Protein AF-A0AA39EUJ5-F1 (afdb_monomer_lite)

Radius of gyration: 38.75 Å; chains: 1; bounding box: 77×26×126 Å

pLDDT: mean 74.63, std 19.49, range [39.69, 97.56]

Secondary structure (DSSP, 8-state):
--B-TTS-B------S-------PPSPPTT-EE-TTSPEE-TTPPP-SPPPP-STTSPPPHHHHHHHHHHHHHHHHHHHHHHHHHHHHHHHHHHHHHHH---S----------

Organism: Microctonus hyperodae (NCBI:txid165561)

Structure (mmCIF, N/CA/C/O backbone):
data_AF-A0AA39EUJ5-F1
#
_entry.id   AF-A0AA39EUJ5-F1
#
loop_
_atom_site.group_PDB
_atom_site.id
_atom_site.type_symbol
_atom_site.label_atom_id
_atom_site.label_alt_id
_atom_site.label_comp_id
_atom_site.label_asym_id
_atom_site.label_entity_id
_atom_site.label_seq_id
_atom_site.pdbx_PDB_ins_code
_atom_site.Cartn_x
_atom_site.Cartn_y
_atom_site.Cartn_z
_atom_site.occupancy
_atom_site.B_iso_or_equiv
_atom_site.auth_seq_id
_atom_site.auth_comp_id
_atom_site.auth_asym_id
_atom_site.auth_atom_id
_atom_site.pdbx_PDB_model_num
ATOM 1 N N . MET A 1 1 ? 28.859 0.732 -40.570 1.00 56.72 1 MET A N 1
ATOM 2 C CA . MET A 1 1 ? 27.463 0.397 -40.221 1.00 56.72 1 MET A CA 1
ATOM 3 C C . MET A 1 1 ? 27.068 1.283 -39.051 1.00 56.72 1 MET A C 1
ATOM 5 O O . MET A 1 1 ? 27.829 1.328 -38.094 1.00 56.72 1 MET A O 1
ATOM 9 N N . SER A 1 2 ? 25.982 2.053 -39.143 1.00 64.56 2 SER A N 1
ATOM 10 C CA . SER A 1 2 ? 25.476 2.840 -38.008 1.00 64.56 2 SER A CA 1
ATOM 11 C C . SER A 1 2 ? 24.432 2.027 -37.254 1.00 64.56 2 SER A C 1
ATOM 13 O O . SER A 1 2 ? 23.536 1.446 -37.872 1.00 64.56 2 SER A O 1
ATOM 15 N N . VAL A 1 3 ? 24.560 2.003 -35.934 1.00 62.09 3 VAL A N 1
ATOM 16 C CA . VAL A 1 3 ? 23.689 1.263 -35.024 1.00 62.09 3 VAL A CA 1
ATOM 17 C C . VAL A 1 3 ? 22.935 2.270 -34.156 1.00 62.09 3 VAL A C 1
ATOM 19 O O . VAL A 1 3 ? 23.529 3.246 -33.706 1.00 62.09 3 VAL A O 1
ATOM 22 N N . ASP A 1 4 ? 21.633 2.069 -33.965 1.00 71.12 4 ASP A N 1
ATOM 23 C CA . ASP A 1 4 ? 20.812 2.866 -33.040 1.00 71.12 4 ASP A CA 1
ATOM 24 C C . ASP A 1 4 ? 21.155 2.532 -31.568 1.00 71.12 4 ASP A C 1
ATOM 26 O O . ASP A 1 4 ? 21.791 1.515 -31.299 1.00 71.12 4 ASP A O 1
ATOM 30 N N . ILE A 1 5 ? 20.699 3.344 -30.607 1.00 67.38 5 ILE A N 1
ATOM 31 C CA . ILE A 1 5 ? 20.913 3.222 -29.148 1.00 67.38 5 ILE A CA 1
ATOM 32 C C . ILE A 1 5 ? 20.499 1.831 -28.623 1.00 67.38 5 ILE A C 1
ATOM 34 O O . ILE A 1 5 ? 21.033 1.336 -27.636 1.00 67.38 5 ILE A O 1
ATOM 38 N N . PHE A 1 6 ? 19.584 1.162 -29.328 1.00 72.06 6 PHE A N 1
ATOM 39 C CA . PHE A 1 6 ? 19.126 -0.202 -29.049 1.00 72.06 6 PHE A CA 1
ATOM 40 C C . PHE A 1 6 ? 19.917 -1.302 -29.781 1.00 72.06 6 PHE A C 1
ATOM 42 O O . PHE A 1 6 ? 19.449 -2.435 -29.872 1.00 72.06 6 PHE A O 1
ATOM 49 N N . GLY A 1 7 ? 21.070 -0.986 -30.372 1.00 63.41 7 GLY A N 1
ATOM 50 C CA . GLY A 1 7 ? 21.904 -1.953 -31.090 1.00 63.41 7 GLY A CA 1
ATOM 51 C C . GLY A 1 7 ? 21.305 -2.449 -32.411 1.00 63.41 7 GLY A C 1
ATOM 52 O O . GLY A 1 7 ? 21.703 -3.497 -32.911 1.00 63.41 7 GLY A O 1
ATOM 53 N N . ARG A 1 8 ? 20.360 -1.707 -33.010 1.00 70.94 8 ARG A N 1
ATOM 54 C CA . ARG A 1 8 ? 19.757 -2.054 -34.309 1.00 70.94 8 ARG A CA 1
ATOM 55 C C . ARG A 1 8 ? 20.552 -1.473 -35.469 1.00 70.94 8 ARG A C 1
ATOM 57 O O . ARG A 1 8 ? 20.768 -0.264 -35.523 1.00 70.94 8 ARG A O 1
ATOM 64 N N . GLU A 1 9 ? 20.929 -2.314 -36.423 1.00 74.81 9 GLU A N 1
ATOM 65 C CA . GLU A 1 9 ? 21.568 -1.867 -37.659 1.00 74.81 9 GLU A CA 1
ATOM 66 C C . GLU A 1 9 ? 20.583 -1.100 -38.545 1.00 74.81 9 GLU A C 1
ATOM 68 O O . GLU A 1 9 ? 19.568 -1.633 -38.998 1.00 74.81 9 GLU A O 1
ATOM 73 N N . LEU A 1 10 ? 20.903 0.165 -38.818 1.00 63.69 10 LEU A N 1
ATOM 74 C CA . LEU A 1 10 ? 20.134 1.006 -39.728 1.00 63.69 10 LEU A CA 1
ATOM 75 C C . LEU A 1 10 ? 20.427 0.572 -41.171 1.00 63.69 10 LEU A C 1
ATOM 77 O O . LEU A 1 10 ? 21.389 1.035 -41.790 1.00 63.69 10 LEU A O 1
ATOM 81 N N . ARG A 1 11 ? 19.621 -0.345 -41.722 1.00 65.06 11 ARG A N 1
ATOM 82 C CA . ARG A 1 11 ? 19.721 -0.708 -43.145 1.00 65.06 11 ARG A CA 1
ATOM 83 C C . ARG A 1 11 ? 19.136 0.416 -44.004 1.00 65.06 11 ARG A C 1
ATOM 85 O O . ARG A 1 11 ? 17.991 0.812 -43.828 1.00 65.06 11 ARG A O 1
ATOM 92 N N . LYS A 1 12 ? 19.943 0.931 -44.935 1.00 57.31 12 LYS A N 1
ATOM 93 C CA . LYS A 1 12 ? 19.669 2.146 -45.726 1.00 57.31 12 LYS A CA 1
ATOM 94 C C . LYS A 1 12 ? 18.698 1.989 -46.905 1.00 57.31 12 LYS A C 1
ATOM 96 O O . LYS A 1 12 ? 18.472 2.974 -47.596 1.00 57.31 12 LYS A O 1
ATOM 101 N N . ASN A 1 13 ? 18.107 0.819 -47.143 1.00 50.72 13 ASN A N 1
ATOM 102 C CA . A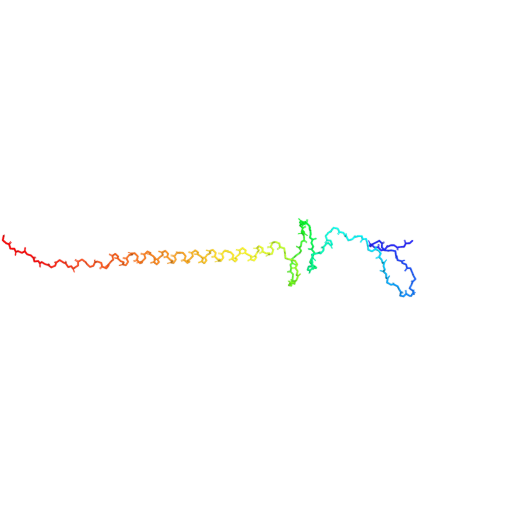SN A 1 13 ? 17.340 0.591 -48.370 1.00 50.72 13 ASN A CA 1
ATOM 103 C C . ASN A 1 13 ? 15.869 0.309 -48.058 1.00 50.72 13 ASN A C 1
ATOM 105 O O . ASN A 1 13 ? 15.490 -0.798 -47.686 1.00 50.72 13 ASN A O 1
ATOM 109 N N . ILE A 1 14 ? 15.066 1.360 -48.213 1.00 59.84 14 ILE A N 1
ATOM 110 C CA . ILE A 1 14 ? 13.610 1.327 -48.303 1.00 59.84 14 ILE A CA 1
ATOM 111 C C . ILE A 1 14 ? 13.271 0.808 -49.699 1.00 59.84 14 ILE A C 1
ATOM 113 O O . ILE A 1 14 ? 13.381 1.550 -50.667 1.00 59.84 14 ILE A O 1
ATOM 117 N N . HIS A 1 15 ? 12.898 -0.458 -49.805 1.00 44.66 15 HIS A N 1
ATOM 118 C CA . HIS A 1 15 ? 11.854 -0.914 -50.716 1.00 44.66 15 HIS A CA 1
ATOM 119 C C . HIS A 1 15 ? 11.501 -2.350 -50.331 1.00 44.66 15 HIS A C 1
ATOM 121 O O . HIS A 1 15 ? 12.382 -3.166 -50.084 1.00 44.66 15 HIS A O 1
ATOM 127 N N . GLU A 1 16 ? 10.203 -2.614 -50.302 1.00 42.03 16 GLU A N 1
ATOM 128 C CA . GLU A 1 16 ? 9.568 -3.912 -50.077 1.00 42.03 16 GLU A CA 1
ATOM 129 C C . GLU A 1 16 ? 9.387 -4.374 -48.623 1.00 42.03 16 GLU A C 1
ATOM 131 O O . GLU A 1 16 ? 10.297 -4.613 -47.830 1.00 42.03 16 GLU A O 1
ATOM 136 N N . SER A 1 17 ? 8.099 -4.513 -48.323 1.00 52.41 17 SER A N 1
ATOM 137 C CA . SER A 1 17 ? 7.483 -5.287 -47.263 1.00 52.41 17 SER A CA 1
ATOM 138 C C . SER A 1 17 ? 8.226 -6.584 -46.946 1.00 52.41 17 SER A C 1
ATOM 140 O O . SER A 1 17 ? 8.137 -7.568 -47.674 1.00 52.41 17 SER A O 1
ATOM 142 N N . SER A 1 18 ? 8.856 -6.640 -45.784 1.00 43.44 18 SER A N 1
ATOM 143 C CA . SER A 1 18 ? 8.995 -7.894 -45.058 1.00 43.44 18 SER A CA 1
ATOM 144 C C . SER A 1 18 ? 9.007 -7.565 -43.581 1.00 43.44 18 SER A C 1
ATOM 146 O O . SER A 1 18 ? 9.668 -6.624 -43.142 1.00 43.44 18 SER A O 1
ATOM 148 N N . SER A 1 19 ? 8.182 -8.293 -42.834 1.00 49.19 19 SER A N 1
ATOM 149 C CA . SER A 1 19 ? 8.129 -8.275 -41.380 1.00 49.19 19 SER A CA 1
ATOM 150 C C . SER A 1 19 ? 9.539 -8.134 -40.829 1.00 49.19 19 SER A C 1
ATOM 152 O O . SER A 1 19 ? 10.358 -9.043 -40.975 1.00 49.19 19 SER A O 1
ATOM 154 N N . CYS A 1 20 ? 9.828 -6.984 -40.232 1.00 46.12 20 CYS A N 1
ATOM 155 C CA . CYS A 1 20 ? 11.075 -6.729 -39.548 1.00 46.12 20 CYS A CA 1
ATOM 156 C C . CYS A 1 20 ? 11.124 -7.629 -38.311 1.00 46.12 20 CYS A C 1
ATOM 158 O O . CYS A 1 20 ? 10.876 -7.209 -37.182 1.00 46.12 20 CYS A O 1
ATOM 160 N N . SER A 1 21 ? 11.491 -8.892 -38.532 1.00 51.41 21 SER A N 1
ATOM 161 C CA . SER A 1 21 ? 12.030 -9.805 -37.539 1.00 51.41 21 SER A CA 1
ATOM 162 C C . SER A 1 21 ? 13.403 -9.278 -37.126 1.00 51.41 21 SER A C 1
ATOM 164 O O . SER A 1 21 ? 14.434 -9.917 -37.317 1.00 51.41 21 SER A O 1
ATOM 166 N N . SER A 1 22 ? 13.423 -8.055 -36.588 1.00 54.56 22 SER A N 1
ATOM 167 C CA . SER A 1 22 ? 14.449 -7.658 -35.649 1.00 54.56 22 SER A CA 1
ATOM 168 C C . SER A 1 22 ? 14.417 -8.742 -34.585 1.00 54.56 22 SER A C 1
ATOM 170 O O . SER A 1 22 ? 13.397 -8.927 -33.918 1.00 54.56 22 SER A O 1
ATOM 172 N N . SER A 1 23 ? 15.475 -9.547 -34.529 1.00 57.31 23 SER A N 1
ATOM 173 C CA . SER A 1 23 ? 15.694 -10.505 -33.460 1.00 57.31 23 SER A CA 1
ATOM 174 C C . SER A 1 23 ? 15.803 -9.680 -32.188 1.00 57.31 23 SER A C 1
ATOM 176 O O . SER A 1 23 ? 16.885 -9.225 -31.815 1.00 57.31 23 SER A O 1
ATOM 178 N N . ARG A 1 24 ? 14.654 -9.380 -31.575 1.00 63.47 24 ARG A N 1
ATOM 179 C CA . ARG A 1 24 ? 14.620 -8.858 -30.220 1.00 63.47 24 ARG A CA 1
ATOM 180 C C . ARG A 1 24 ? 15.448 -9.848 -29.417 1.00 63.47 24 ARG A C 1
ATOM 182 O O . ARG A 1 24 ? 15.249 -11.058 -29.548 1.00 63.47 24 ARG A O 1
ATOM 189 N N . GLY A 1 25 ? 16.425 -9.331 -28.675 1.00 64.81 25 GLY A N 1
ATOM 190 C CA . GLY A 1 25 ? 17.152 -10.155 -27.723 1.00 64.81 25 GLY A CA 1
ATOM 191 C C . GLY A 1 25 ? 16.155 -10.911 -26.840 1.00 64.81 25 GLY A C 1
ATOM 192 O O . GLY A 1 25 ? 14.989 -10.501 -26.748 1.00 64.81 25 GLY A O 1
ATOM 193 N N . PRO A 1 26 ? 16.578 -12.023 -26.223 1.00 62.25 26 PRO A N 1
ATOM 194 C CA . PRO A 1 26 ? 15.719 -12.731 -25.290 1.00 62.25 26 PRO A CA 1
ATOM 195 C C . PRO A 1 26 ? 15.122 -11.724 -24.293 1.00 62.25 26 PRO A C 1
ATOM 197 O O . PRO A 1 26 ? 15.820 -10.778 -23.906 1.00 62.25 26 PRO A O 1
ATOM 200 N N . PRO A 1 27 ? 13.835 -11.867 -23.932 1.00 68.62 27 PRO A N 1
ATOM 201 C CA . PRO A 1 27 ? 13.215 -10.983 -22.960 1.00 68.62 27 PRO A CA 1
ATOM 202 C C . PRO A 1 27 ? 14.103 -10.911 -21.716 1.00 68.62 27 PRO A C 1
ATOM 204 O O . PRO A 1 27 ? 14.579 -11.944 -21.244 1.00 68.62 27 PRO A O 1
ATOM 207 N N . GLY A 1 28 ? 14.384 -9.700 -21.233 1.00 67.00 28 GLY A N 1
ATOM 208 C CA . GLY A 1 28 ? 15.185 -9.534 -20.024 1.00 67.00 28 GLY A CA 1
ATOM 209 C C . GLY A 1 28 ? 14.501 -10.154 -18.801 1.00 67.00 28 GLY A C 1
ATOM 210 O O . GLY A 1 28 ? 13.330 -10.544 -18.840 1.00 67.00 28 GLY A O 1
ATOM 211 N N . ASP A 1 29 ? 15.210 -10.199 -17.679 1.00 62.28 29 ASP A N 1
ATOM 212 C CA . ASP A 1 29 ? 14.594 -10.509 -16.389 1.00 62.28 29 ASP A CA 1
ATOM 213 C C . ASP A 1 29 ? 13.433 -9.532 -16.110 1.00 62.28 29 ASP A C 1
ATOM 215 O O . ASP A 1 29 ? 13.603 -8.317 -16.219 1.00 62.28 29 ASP A O 1
ATOM 219 N N . GLY A 1 30 ? 12.254 -10.058 -15.757 1.00 62.78 30 GLY A N 1
ATOM 220 C CA . GLY A 1 30 ? 11.039 -9.264 -15.502 1.00 62.78 30 GLY A CA 1
ATOM 221 C C . GLY A 1 30 ? 10.068 -9.130 -16.685 1.00 62.78 30 GLY A C 1
ATOM 222 O O . GLY A 1 30 ? 9.045 -8.467 -16.561 1.00 62.78 30 GLY A O 1
ATOM 223 N N . PHE A 1 31 ? 10.344 -9.781 -17.820 1.00 67.12 31 PHE A N 1
ATOM 224 C CA . PHE A 1 31 ? 9.409 -9.871 -18.956 1.00 67.12 31 PHE A CA 1
ATOM 225 C C . PHE A 1 31 ? 8.477 -11.090 -18.891 1.00 67.12 31 PHE A C 1
ATOM 227 O O . PHE A 1 31 ? 7.734 -11.364 -19.838 1.00 67.12 31 PHE A O 1
ATOM 234 N N . LYS A 1 32 ? 8.523 -11.848 -17.791 1.00 79.62 32 LYS A N 1
ATOM 235 C CA . LYS A 1 32 ? 7.569 -12.926 -17.551 1.00 79.62 32 LYS A CA 1
ATOM 236 C C . LYS A 1 32 ? 6.203 -12.316 -17.303 1.00 79.62 32 LYS A C 1
ATOM 238 O O . LYS A 1 32 ? 6.081 -11.324 -16.587 1.00 79.62 32 LYS A O 1
ATOM 243 N N . THR A 1 33 ? 5.197 -12.904 -17.930 1.00 82.44 33 THR A N 1
ATOM 244 C CA . THR A 1 33 ? 3.808 -12.540 -17.694 1.00 82.44 33 THR A CA 1
ATOM 245 C C . THR A 1 33 ? 3.083 -13.713 -17.065 1.00 82.44 33 THR A C 1
ATOM 247 O O . THR A 1 33 ? 3.340 -14.871 -17.402 1.00 82.44 33 THR A O 1
ATOM 250 N N . THR A 1 34 ? 2.199 -13.414 -16.125 1.00 82.38 34 THR A N 1
ATOM 251 C CA . THR A 1 34 ? 1.248 -14.376 -15.583 1.00 82.38 34 THR A CA 1
ATOM 252 C C . THR A 1 34 ? 0.236 -14.771 -16.665 1.00 82.38 34 THR A C 1
ATOM 254 O O . THR A 1 34 ? 0.142 -14.143 -17.721 1.00 82.38 34 THR A O 1
ATOM 257 N N . THR A 1 35 ? -0.548 -15.825 -16.433 1.00 86.44 35 THR A N 1
ATOM 258 C CA . THR A 1 35 ? -1.536 -16.321 -17.413 1.00 86.44 35 THR A CA 1
ATOM 259 C C . THR A 1 35 ? -2.612 -15.294 -17.779 1.00 86.44 35 THR A C 1
ATOM 261 O O . THR A 1 35 ? -3.205 -15.374 -18.849 1.00 86.44 35 THR A O 1
ATOM 264 N N . ASP A 1 36 ? -2.857 -14.330 -16.895 1.00 88.88 36 ASP A N 1
ATOM 265 C CA . ASP A 1 36 ? -3.747 -13.177 -17.052 1.00 88.88 36 ASP A CA 1
ATOM 266 C C . ASP A 1 36 ? -3.062 -11.948 -17.686 1.00 88.88 36 ASP A C 1
ATOM 268 O O . ASP A 1 36 ? -3.692 -10.907 -17.859 1.00 88.88 36 ASP A O 1
ATOM 272 N N . GLY A 1 37 ? -1.791 -12.068 -18.079 1.00 82.75 37 GLY A N 1
ATOM 273 C CA . GLY A 1 37 ? -1.052 -11.046 -18.822 1.00 82.75 37 GLY A CA 1
ATOM 274 C C . GLY A 1 37 ? -0.426 -9.943 -17.968 1.00 82.75 37 GLY A C 1
ATOM 275 O O . GLY A 1 37 ? 0.010 -8.936 -18.525 1.00 82.75 37 GLY A O 1
ATOM 276 N N . GLN A 1 38 ? -0.357 -10.108 -16.644 1.00 83.38 38 GLN A N 1
ATOM 277 C CA . GLN A 1 38 ? 0.324 -9.168 -15.749 1.00 83.38 38 GLN A CA 1
ATOM 278 C C . GLN A 1 38 ? 1.817 -9.467 -15.681 1.00 83.38 38 GLN A C 1
ATOM 280 O O . GLN A 1 38 ? 2.231 -10.608 -15.854 1.00 83.38 38 GLN A O 1
ATOM 285 N N . TYR A 1 39 ? 2.642 -8.460 -15.405 1.00 83.69 39 TYR A N 1
ATOM 286 C CA . TYR A 1 39 ? 4.080 -8.672 -15.244 1.00 83.69 39 TYR A CA 1
ATOM 287 C C . TYR A 1 39 ? 4.395 -9.414 -13.940 1.00 83.69 39 TYR A C 1
ATOM 289 O O . TYR A 1 39 ? 4.003 -8.991 -12.853 1.00 83.69 39 TYR A O 1
ATOM 297 N N . GLU A 1 40 ? 5.164 -10.495 -14.046 1.00 84.19 40 GLU A N 1
ATOM 298 C CA . GLU A 1 40 ? 5.687 -11.252 -12.916 1.00 84.19 40 GLU A CA 1
ATOM 299 C C . GLU A 1 40 ? 7.127 -10.819 -12.619 1.00 84.19 40 GLU A C 1
ATOM 301 O O . GLU A 1 40 ? 8.031 -10.956 -13.445 1.00 84.19 40 GLU A O 1
ATOM 306 N N . MET A 1 41 ? 7.358 -10.327 -11.402 1.00 84.44 41 MET A N 1
ATOM 307 C CA . MET A 1 41 ? 8.678 -9.856 -10.970 1.00 84.44 41 MET A CA 1
ATOM 308 C C . MET A 1 41 ? 9.518 -10.914 -10.243 1.00 84.44 41 MET A C 1
ATOM 310 O O . MET A 1 41 ? 10.559 -10.569 -9.697 1.00 84.44 41 MET A O 1
ATOM 314 N N . GLU A 1 42 ? 9.107 -12.185 -10.202 1.00 85.94 42 GLU A N 1
ATOM 315 C CA . GLU A 1 42 ? 9.880 -13.274 -9.571 1.00 85.94 42 GLU A CA 1
ATOM 316 C C . GLU A 1 42 ? 10.299 -12.964 -8.116 1.00 85.94 42 GLU A C 1
ATOM 318 O O . GLU A 1 42 ? 11.452 -13.150 -7.727 1.00 85.94 42 GLU A O 1
ATOM 323 N N . ASN A 1 43 ? 9.383 -12.420 -7.310 1.00 83.88 43 ASN A N 1
ATOM 324 C CA . ASN A 1 43 ? 9.645 -11.934 -5.945 1.00 83.88 43 ASN A CA 1
ATOM 325 C C . ASN A 1 43 ? 10.681 -10.793 -5.830 1.00 83.88 43 ASN A C 1
ATOM 327 O O . ASN A 1 43 ? 11.135 -10.477 -4.727 1.00 83.88 43 ASN A O 1
ATOM 331 N N . LYS A 1 44 ? 11.051 -10.132 -6.931 1.00 85.50 44 LYS A N 1
ATOM 332 C CA . LYS A 1 44 ? 11.868 -8.912 -6.907 1.00 85.50 44 LYS A CA 1
ATOM 333 C C . LYS A 1 44 ? 11.001 -7.702 -6.538 1.00 85.50 44 LYS A C 1
ATOM 335 O O . LYS A 1 44 ? 9.796 -7.663 -6.784 1.00 85.50 44 LYS A O 1
ATOM 340 N N . ARG A 1 45 ? 11.629 -6.692 -5.929 1.00 88.00 45 ARG A N 1
ATOM 341 C CA . ARG A 1 45 ? 10.970 -5.431 -5.556 1.00 88.00 45 ARG A CA 1
ATOM 342 C C . ARG A 1 45 ? 11.013 -4.443 -6.718 1.00 88.00 45 ARG A C 1
ATOM 344 O O . ARG A 1 45 ? 12.085 -4.206 -7.268 1.00 88.00 45 ARG A O 1
ATOM 351 N N . LEU A 1 46 ? 9.881 -3.801 -7.005 1.00 87.94 46 LEU A N 1
ATOM 352 C CA . LEU A 1 46 ? 9.851 -2.600 -7.837 1.00 87.94 46 LEU A CA 1
ATOM 353 C C . LEU A 1 46 ? 10.179 -1.388 -6.963 1.00 87.94 46 LEU A C 1
ATOM 355 O O . LEU A 1 46 ? 9.483 -1.103 -5.988 1.00 87.94 46 LEU A O 1
ATOM 359 N N . CYS A 1 47 ? 11.263 -0.699 -7.294 1.00 90.69 47 CYS A N 1
ATOM 360 C CA . CYS A 1 47 ? 11.752 0.460 -6.554 1.00 90.69 47 CYS A CA 1
ATOM 361 C C . CYS A 1 47 ? 11.595 1.733 -7.391 1.00 90.69 47 CYS A C 1
ATOM 363 O O . CYS A 1 47 ? 11.494 1.663 -8.613 1.00 90.69 47 CYS A O 1
ATOM 365 N N . ASN A 1 48 ? 11.631 2.894 -6.729 1.00 92.50 48 ASN A N 1
ATOM 366 C CA . ASN A 1 48 ? 11.571 4.217 -7.368 1.00 92.50 48 ASN A CA 1
ATOM 367 C C . ASN A 1 48 ? 10.301 4.444 -8.212 1.00 92.50 48 ASN A C 1
ATOM 369 O O . ASN A 1 48 ? 10.343 5.111 -9.243 1.00 92.50 48 ASN A O 1
ATOM 373 N N . VAL A 1 49 ? 9.172 3.880 -7.771 1.00 91.25 49 VAL A N 1
ATOM 374 C CA . VAL A 1 49 ? 7.857 4.106 -8.385 1.00 91.25 49 VAL A CA 1
ATOM 375 C C . VAL A 1 49 ? 7.388 5.515 -8.031 1.00 91.25 49 VAL A C 1
ATOM 377 O O . VAL A 1 49 ? 7.368 5.877 -6.852 1.00 91.25 49 VAL A O 1
ATOM 380 N N . ALA A 1 50 ? 7.042 6.304 -9.047 1.00 93.31 50 ALA A N 1
ATOM 381 C CA . ALA A 1 50 ? 6.458 7.629 -8.870 1.00 93.31 50 ALA A CA 1
ATOM 382 C C . ALA A 1 50 ? 5.043 7.542 -8.270 1.00 93.31 50 ALA A C 1
ATOM 384 O O . ALA A 1 50 ? 4.466 6.463 -8.135 1.00 93.31 50 ALA A O 1
ATOM 385 N N . SER A 1 51 ? 4.479 8.684 -7.887 1.00 92.25 51 SER A N 1
ATOM 386 C CA . SER A 1 51 ? 3.080 8.740 -7.465 1.00 92.25 51 SER A CA 1
ATOM 387 C C . SER A 1 51 ? 2.156 8.357 -8.622 1.00 92.25 51 SER A C 1
ATOM 389 O O . SER A 1 51 ? 2.376 8.786 -9.751 1.00 92.25 51 SER A O 1
ATOM 391 N N . SER A 1 52 ? 1.124 7.567 -8.329 1.00 94.56 52 SER A N 1
ATOM 392 C CA . SER A 1 52 ? 0.069 7.220 -9.283 1.00 94.56 52 SER A CA 1
ATOM 393 C C . SER A 1 52 ? -0.818 8.432 -9.575 1.00 94.56 52 SER A C 1
ATOM 395 O O . SER A 1 52 ? -1.272 9.085 -8.632 1.00 94.56 52 SER A O 1
ATOM 397 N N . GLU A 1 53 ? -1.119 8.688 -10.845 1.00 94.94 53 GLU A N 1
ATOM 398 C CA . GLU A 1 53 ? -2.052 9.738 -11.285 1.00 94.94 53 GLU A CA 1
ATOM 399 C C . GLU A 1 53 ? -3.311 9.135 -11.926 1.00 94.94 53 GLU A C 1
ATOM 401 O O . GLU A 1 53 ? -4.415 9.661 -11.773 1.00 94.94 53 GLU A O 1
ATOM 406 N N . GLY A 1 54 ? -3.151 8.010 -12.626 1.00 93.94 54 GLY A N 1
ATOM 407 C CA . GLY A 1 54 ? -4.215 7.266 -13.285 1.00 93.94 54 GLY A CA 1
ATOM 408 C C . GLY A 1 54 ? -4.723 6.067 -12.484 1.00 93.94 54 GLY A C 1
ATOM 409 O O . GLY A 1 54 ? -4.061 5.531 -11.600 1.00 93.94 54 GLY A O 1
ATOM 410 N N . VAL A 1 55 ? -5.912 5.588 -12.857 1.00 93.06 55 VAL A N 1
ATOM 411 C CA . VAL A 1 55 ? -6.573 4.432 -12.218 1.00 93.06 55 VAL A CA 1
ATOM 412 C C . VAL A 1 55 ? -5.801 3.119 -12.425 1.00 93.06 55 VAL A C 1
ATOM 414 O O . VAL A 1 55 ? -5.914 2.208 -11.612 1.00 93.06 55 VAL A O 1
ATOM 417 N N . ASN A 1 56 ? -5.006 3.027 -13.493 1.00 91.25 56 ASN A N 1
ATOM 418 C CA . ASN A 1 56 ? -4.230 1.833 -13.841 1.00 91.25 56 ASN A CA 1
ATOM 419 C C . ASN A 1 56 ? -2.742 1.956 -13.475 1.00 91.25 56 ASN A C 1
ATOM 421 O O . ASN A 1 56 ? -1.941 1.121 -13.895 1.00 91.25 56 ASN A O 1
ATOM 425 N N . ASP A 1 57 ? -2.360 2.999 -12.735 1.00 92.75 57 ASP A N 1
ATOM 426 C CA . ASP A 1 57 ? -0.973 3.202 -12.336 1.00 92.75 57 ASP A CA 1
ATOM 427 C C . ASP A 1 57 ? -0.604 2.313 -11.146 1.00 92.75 57 ASP A C 1
ATOM 429 O O . ASP A 1 57 ? -1.416 2.016 -10.267 1.00 92.75 57 ASP A O 1
ATOM 433 N N . ALA A 1 58 ? 0.668 1.920 -11.087 1.00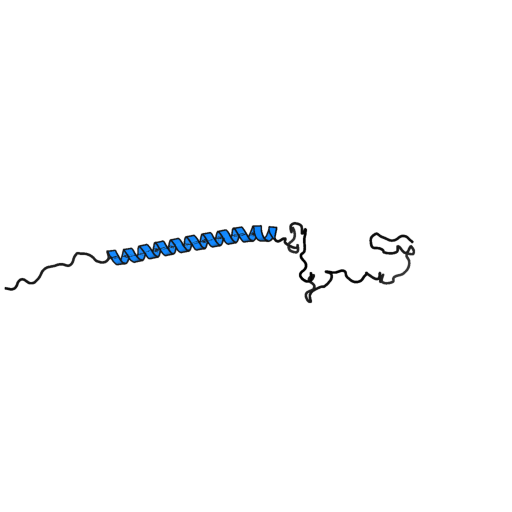 91.69 58 ALA A N 1
ATOM 434 C CA . ALA A 1 58 ? 1.198 1.219 -9.930 1.00 91.69 58 ALA A CA 1
ATOM 435 C C . ALA A 1 58 ? 1.242 2.160 -8.716 1.00 91.69 58 ALA A C 1
ATOM 437 O O . ALA A 1 58 ? 1.825 3.242 -8.767 1.00 91.69 58 ALA A O 1
ATOM 438 N N . VAL A 1 59 ? 0.665 1.720 -7.601 1.00 94.06 59 VAL A N 1
ATOM 439 C CA . VAL A 1 59 ? 0.635 2.494 -6.357 1.00 94.06 59 VAL A CA 1
ATOM 440 C C . VAL A 1 59 ? 1.829 2.119 -5.483 1.00 94.06 59 VAL A C 1
ATOM 442 O O . VAL A 1 59 ? 2.099 0.943 -5.232 1.00 94.06 59 VAL A O 1
ATOM 445 N N . SER A 1 60 ? 2.554 3.126 -4.995 1.00 94.94 60 SER A N 1
ATOM 446 C CA . SER A 1 60 ? 3.653 2.915 -4.054 1.00 94.94 60 SER A CA 1
ATOM 447 C C . SER A 1 60 ? 3.134 2.599 -2.645 1.00 94.94 60 SER A C 1
ATOM 449 O O . SER A 1 60 ? 2.061 3.043 -2.232 1.00 94.94 60 SER A O 1
ATOM 451 N N . LEU A 1 61 ? 3.937 1.879 -1.856 1.00 93.44 61 LEU A N 1
ATOM 452 C CA . LEU A 1 61 ? 3.594 1.557 -0.466 1.00 93.44 61 LEU A CA 1
ATOM 453 C C . LEU A 1 61 ? 3.319 2.814 0.376 1.00 93.44 61 LEU A C 1
ATOM 455 O O . LEU A 1 61 ? 2.435 2.803 1.226 1.00 93.44 61 LEU A O 1
ATOM 459 N N . GLY A 1 62 ? 4.061 3.899 0.131 1.00 93.44 62 GLY A N 1
ATOM 460 C CA . GLY A 1 62 ? 3.867 5.165 0.838 1.00 93.44 62 GLY A CA 1
ATOM 461 C C . GLY A 1 62 ? 2.474 5.742 0.597 1.00 93.44 62 GLY A C 1
ATOM 462 O O . GLY A 1 62 ? 1.770 6.047 1.556 1.00 93.44 62 GLY A O 1
ATOM 463 N N . ALA A 1 63 ? 2.048 5.806 -0.668 1.00 92.88 63 ALA A N 1
ATOM 464 C CA . ALA A 1 63 ? 0.714 6.279 -1.027 1.00 92.88 63 ALA A CA 1
ATOM 465 C C . ALA A 1 63 ? -0.384 5.408 -0.391 1.00 92.88 63 ALA A C 1
ATOM 467 O O . ALA A 1 63 ? -1.298 5.932 0.241 1.00 92.88 63 ALA A O 1
ATOM 468 N N . MET A 1 64 ? -0.242 4.082 -0.444 1.00 94.50 64 MET A N 1
ATOM 469 C CA . MET A 1 64 ? -1.177 3.156 0.203 1.00 94.50 64 MET A CA 1
ATOM 470 C C . MET A 1 64 ? -1.262 3.368 1.728 1.00 94.50 64 MET A C 1
ATOM 472 O O . MET A 1 64 ? -2.353 3.437 2.291 1.00 94.50 64 MET A O 1
ATOM 476 N N . MET A 1 65 ? -0.127 3.517 2.416 1.00 95.69 65 MET A N 1
ATOM 477 C CA . MET A 1 65 ? -0.100 3.715 3.873 1.00 95.69 65 MET A CA 1
ATOM 478 C C . MET A 1 65 ? -0.724 5.046 4.300 1.00 95.69 65 MET A C 1
ATOM 480 O O . MET A 1 65 ? -1.376 5.111 5.342 1.00 95.69 65 MET A O 1
ATOM 484 N N . THR A 1 66 ? -0.582 6.098 3.487 1.00 94.38 66 THR A N 1
ATOM 485 C CA . THR A 1 66 ? -1.232 7.389 3.769 1.00 94.38 66 THR A CA 1
ATOM 486 C C . THR A 1 66 ? -2.753 7.330 3.714 1.00 94.38 66 THR A C 1
ATOM 488 O O . THR A 1 66 ? -3.403 8.117 4.394 1.00 94.38 66 THR A O 1
ATOM 491 N N . THR A 1 67 ? -3.330 6.398 2.952 1.00 92.88 67 THR A N 1
ATOM 492 C CA . THR A 1 67 ? -4.784 6.189 2.917 1.00 92.88 67 THR A CA 1
ATOM 493 C C . THR A 1 67 ? -5.240 5.232 4.010 1.00 92.88 67 THR A C 1
ATOM 495 O O . THR A 1 67 ? -6.243 5.489 4.664 1.00 92.88 67 THR A O 1
ATOM 498 N N . ILE A 1 68 ? -4.505 4.143 4.243 1.00 96.25 68 ILE A N 1
ATOM 499 C CA . ILE A 1 68 ? -4.930 3.091 5.176 1.00 96.25 68 ILE A CA 1
ATOM 500 C C . ILE A 1 68 ? -4.822 3.528 6.639 1.00 96.25 68 ILE A C 1
ATOM 502 O O . ILE A 1 68 ? -5.749 3.285 7.409 1.00 96.25 68 ILE A O 1
ATOM 506 N N . ASN A 1 69 ? -3.722 4.169 7.043 1.00 96.44 69 ASN A N 1
ATOM 507 C CA . ASN A 1 69 ? -3.482 4.459 8.462 1.00 96.44 69 ASN A CA 1
ATOM 508 C C . ASN A 1 69 ? -4.547 5.383 9.084 1.00 96.44 69 ASN A C 1
ATOM 510 O O . ASN A 1 69 ? -5.046 5.047 10.157 1.00 96.44 69 ASN A O 1
ATOM 514 N N . PRO A 1 70 ? -4.967 6.489 8.434 1.00 96.62 70 PRO A N 1
ATOM 515 C CA . PRO A 1 70 ? -6.039 7.324 8.973 1.00 96.62 70 PRO A CA 1
ATOM 516 C C . PRO A 1 70 ? -7.384 6.598 9.067 1.00 96.62 70 PRO A C 1
ATOM 518 O O . PRO A 1 70 ? -8.151 6.839 9.995 1.00 96.62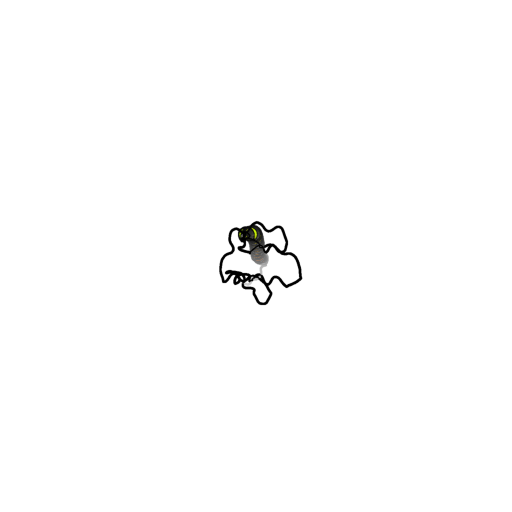 70 PRO A O 1
ATOM 521 N N . GLU A 1 71 ? -7.696 5.710 8.120 1.00 96.69 71 GLU A N 1
ATOM 522 C CA . GLU A 1 71 ? -8.935 4.927 8.172 1.00 96.69 71 GLU A CA 1
ATOM 523 C C . GLU A 1 71 ? -8.913 3.911 9.319 1.00 96.69 71 GLU A C 1
ATOM 525 O O . GLU A 1 71 ? -9.912 3.757 10.021 1.00 96.69 71 GLU A O 1
ATOM 530 N N . LEU A 1 72 ? -7.764 3.277 9.574 1.00 96.69 72 LEU A N 1
ATOM 531 C CA . LEU A 1 72 ? -7.589 2.420 10.747 1.00 96.69 72 LEU A CA 1
ATOM 532 C C . LEU A 1 72 ? -7.778 3.204 12.050 1.00 96.69 72 LEU A C 1
ATOM 534 O O . LEU A 1 72 ? -8.517 2.752 12.921 1.00 96.69 72 LEU A O 1
ATOM 538 N N . GLU A 1 73 ? -7.198 4.401 12.157 1.00 97.44 73 GLU A N 1
ATOM 539 C CA . GLU A 1 73 ? -7.345 5.249 13.344 1.00 97.44 73 GLU A CA 1
ATOM 540 C C . GLU A 1 73 ? -8.816 5.622 13.602 1.00 97.44 73 GLU A C 1
ATOM 542 O O . GLU A 1 73 ? -9.305 5.522 14.730 1.00 97.44 73 GLU A O 1
ATOM 547 N N . LYS A 1 74 ? -9.566 5.985 12.554 1.00 97.38 74 LYS A N 1
ATOM 548 C CA . LYS A 1 74 ? -11.009 6.265 12.666 1.00 97.38 74 LYS A CA 1
ATOM 549 C C . LYS A 1 74 ? -11.786 5.056 13.185 1.00 97.38 74 LYS A C 1
ATOM 551 O O . LYS A 1 74 ? -12.675 5.212 14.024 1.00 97.38 74 LYS A O 1
ATOM 556 N N . ILE A 1 75 ? -11.464 3.859 12.694 1.00 97.56 75 ILE A N 1
ATOM 557 C CA . ILE A 1 75 ? -12.106 2.615 13.137 1.00 97.56 75 ILE A CA 1
ATOM 558 C C . ILE A 1 75 ? -11.798 2.358 14.616 1.00 97.56 75 ILE A C 1
ATOM 560 O O . ILE A 1 75 ? -12.712 2.062 15.386 1.00 97.56 75 ILE A O 1
ATOM 564 N N . GLU A 1 76 ? -10.545 2.515 15.039 1.00 97.25 76 GLU A N 1
ATOM 565 C CA . GLU A 1 76 ? -10.144 2.333 16.438 1.00 97.25 76 GLU A CA 1
ATOM 566 C C . GLU A 1 76 ? -10.867 3.305 17.380 1.00 97.25 76 GLU A C 1
ATOM 568 O O . GLU A 1 76 ? -11.357 2.905 18.444 1.00 97.25 76 GLU A O 1
ATOM 573 N N . GLN A 1 77 ? -11.004 4.568 16.972 1.00 97.31 77 GLN A N 1
ATOM 574 C CA . GLN A 1 77 ? -11.745 5.576 17.729 1.00 97.31 77 GLN A CA 1
ATOM 575 C C . GLN A 1 77 ? -13.236 5.224 17.842 1.00 97.31 77 GLN A C 1
ATOM 577 O O . GLN A 1 77 ? -13.800 5.283 18.937 1.00 97.31 77 GLN A O 1
ATOM 582 N N . ALA A 1 78 ? -13.869 4.800 16.744 1.00 97.31 78 ALA A N 1
ATOM 583 C CA . ALA A 1 78 ? -15.277 4.404 16.737 1.00 97.31 78 ALA A CA 1
ATOM 584 C C . ALA A 1 78 ? -15.546 3.165 17.610 1.00 97.31 78 ALA A C 1
ATOM 586 O O . ALA A 1 78 ? -16.546 3.096 18.323 1.00 97.31 78 ALA A O 1
ATOM 587 N N . VAL A 1 79 ? -14.644 2.182 17.594 1.00 97.25 79 VAL A N 1
ATOM 588 C CA . VAL A 1 79 ? -14.757 0.995 18.454 1.00 97.25 79 VAL A CA 1
ATOM 589 C C . VAL A 1 79 ? -14.595 1.368 19.929 1.00 97.25 79 VAL A C 1
ATOM 591 O O . VAL A 1 79 ? -15.316 0.842 20.781 1.00 97.25 79 VAL A O 1
ATOM 594 N N . SER A 1 80 ? -13.679 2.286 20.239 1.00 96.81 80 SER A N 1
ATOM 595 C CA . SER A 1 80 ? -13.433 2.742 21.610 1.00 96.81 80 SER A CA 1
ATOM 596 C C . SER A 1 80 ? -14.644 3.475 22.192 1.00 96.81 80 SER A C 1
ATOM 598 O O . SER A 1 80 ? -15.097 3.125 23.281 1.00 96.81 80 SER A O 1
ATOM 600 N N . SER A 1 81 ? -15.242 4.404 21.441 1.00 95.88 81 SER A N 1
ATOM 601 C CA . SER A 1 81 ? -16.442 5.123 21.890 1.00 95.88 81 SER A CA 1
ATOM 602 C C . SER A 1 81 ? -17.637 4.187 22.098 1.00 95.88 81 SER A C 1
ATOM 604 O O . SER A 1 81 ? -18.298 4.249 23.134 1.00 95.88 81 SER A O 1
ATOM 606 N N . LEU A 1 82 ? -17.864 3.235 21.186 1.00 95.19 82 LEU A N 1
ATOM 607 C CA . LEU A 1 82 ? -18.911 2.219 21.344 1.00 95.19 82 LEU A CA 1
ATOM 608 C C . LEU A 1 82 ? -18.709 1.357 22.597 1.00 95.19 82 LEU A C 1
ATOM 610 O O . LEU A 1 82 ? -19.678 0.982 23.269 1.00 95.19 82 LEU A O 1
ATOM 614 N N . ARG A 1 83 ? -17.454 1.031 22.920 1.00 94.94 83 ARG A N 1
ATOM 615 C CA . ARG 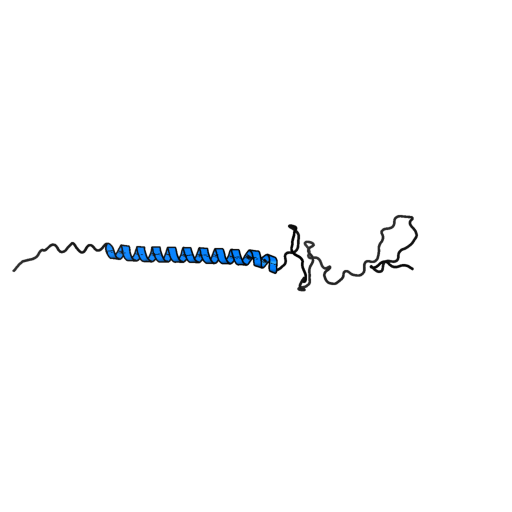A 1 83 ? -17.111 0.271 24.124 1.00 94.94 83 ARG A CA 1
ATOM 616 C C . ARG A 1 83 ? -17.404 1.072 25.387 1.00 94.94 83 ARG A C 1
ATOM 618 O O . ARG A 1 83 ? -17.957 0.516 26.340 1.00 94.94 83 ARG A O 1
ATOM 625 N N . ASP A 1 84 ? -17.072 2.355 25.390 1.00 94.88 84 ASP A N 1
ATOM 626 C CA . ASP A 1 84 ? -17.348 3.247 26.513 1.00 94.88 84 ASP A CA 1
ATOM 627 C C . ASP A 1 84 ? -18.850 3.436 26.721 1.00 94.88 84 ASP A C 1
ATOM 629 O O . ASP A 1 84 ? -19.340 3.242 27.837 1.00 94.88 84 ASP A O 1
ATOM 633 N N . ASP A 1 85 ? -19.608 3.655 25.648 1.00 93.69 85 ASP A N 1
ATOM 634 C CA . ASP A 1 85 ? -21.069 3.728 25.685 1.00 93.69 85 ASP A CA 1
ATOM 635 C C . ASP A 1 85 ? -21.697 2.456 26.268 1.00 93.69 85 ASP A C 1
ATOM 637 O O . ASP A 1 85 ? -22.616 2.508 27.093 1.00 93.69 85 ASP A O 1
ATOM 641 N N . PHE A 1 86 ? -21.202 1.282 25.862 1.00 91.50 86 PHE A N 1
ATOM 642 C CA . PHE A 1 86 ? -21.661 0.008 26.408 1.00 91.50 86 PHE A CA 1
ATOM 643 C C . PHE A 1 86 ? -21.348 -0.118 27.903 1.00 91.50 86 PHE A C 1
ATOM 645 O O . PHE A 1 86 ? -22.201 -0.543 28.688 1.00 91.50 86 PHE A O 1
ATOM 652 N N . ASN A 1 87 ? -20.145 0.278 28.319 1.00 89.44 87 ASN A N 1
ATOM 653 C CA . ASN A 1 87 ? -19.738 0.251 29.719 1.00 89.44 87 ASN A CA 1
ATOM 654 C C . ASN A 1 87 ? -20.584 1.198 30.579 1.00 89.44 87 ASN A C 1
ATOM 656 O O . ASN A 1 87 ? -20.981 0.821 31.685 1.00 89.4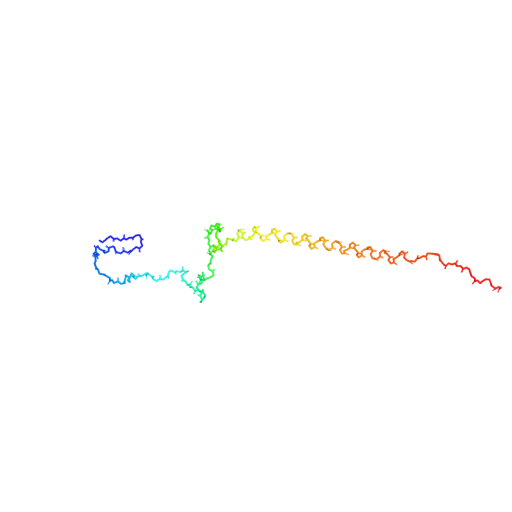4 87 ASN A O 1
ATOM 660 N N . ILE A 1 88 ? -20.895 2.395 30.077 1.00 88.56 88 ILE A N 1
ATOM 661 C CA . ILE A 1 88 ? -21.770 3.369 30.740 1.00 88.56 88 ILE A CA 1
ATOM 662 C C . ILE A 1 88 ? -23.176 2.784 30.899 1.00 88.56 88 ILE A C 1
ATOM 664 O O . ILE A 1 88 ? -23.686 2.718 32.020 1.00 88.56 88 ILE A O 1
ATOM 668 N N . ARG A 1 89 ? -23.777 2.269 29.816 1.00 84.06 89 ARG A N 1
ATOM 669 C CA . ARG A 1 89 ? -25.105 1.629 29.866 1.00 84.06 89 ARG A CA 1
ATOM 670 C C . ARG A 1 89 ? -25.147 0.458 30.846 1.00 84.06 89 ARG A C 1
ATOM 672 O O . ARG A 1 89 ? -26.076 0.352 31.644 1.00 84.06 89 ARG A O 1
ATOM 679 N N . ARG A 1 90 ? -24.120 -0.397 30.845 1.00 84.56 90 ARG A N 1
ATOM 680 C CA . ARG A 1 90 ? -24.004 -1.526 31.781 1.00 84.56 90 ARG A CA 1
ATOM 681 C C . ARG A 1 90 ? -23.934 -1.059 33.236 1.00 84.56 90 ARG A C 1
ATOM 683 O O . ARG A 1 90 ? -24.547 -1.691 34.094 1.00 84.56 90 ARG A O 1
ATOM 690 N N . LYS A 1 91 ? -23.192 0.015 33.529 1.00 80.25 91 LYS A N 1
ATOM 691 C CA . LYS A 1 91 ? -23.122 0.594 34.880 1.00 80.25 91 LYS A CA 1
ATOM 692 C C . LYS A 1 91 ? -24.491 1.107 35.319 1.00 80.25 91 LYS A C 1
ATOM 694 O O . LYS A 1 91 ? -24.958 0.666 36.360 1.00 80.25 91 LYS A O 1
ATOM 699 N N . HIS A 1 92 ? -25.154 1.927 34.499 1.00 71.31 92 HIS A N 1
ATOM 700 C CA . HIS A 1 92 ? -26.493 2.453 34.798 1.00 71.31 92 HIS A CA 1
ATOM 701 C C . HIS A 1 92 ? -27.545 1.357 34.998 1.00 71.31 92 HIS A C 1
ATOM 703 O O . HIS A 1 92 ? -28.353 1.449 35.917 1.00 71.31 92 HIS A O 1
ATOM 709 N N . SER A 1 93 ? -27.510 0.295 34.188 1.00 74.94 93 SER A N 1
ATOM 710 C CA . SER A 1 93 ? -28.416 -0.847 34.345 1.00 74.94 93 SER A CA 1
ATOM 711 C C . SER A 1 93 ? -28.223 -1.553 35.689 1.00 74.94 93 SER A C 1
ATOM 713 O O . SER A 1 93 ? -29.211 -1.885 36.332 1.00 74.94 93 SER A O 1
ATOM 715 N N . LYS A 1 94 ? -26.978 -1.723 36.161 1.00 60.41 94 LYS A N 1
ATOM 716 C CA . LYS A 1 94 ? -26.701 -2.309 37.483 1.00 60.41 94 LYS A CA 1
ATOM 717 C C . LYS A 1 94 ? -27.131 -1.415 38.643 1.00 60.41 94 LYS A C 1
ATOM 719 O O . L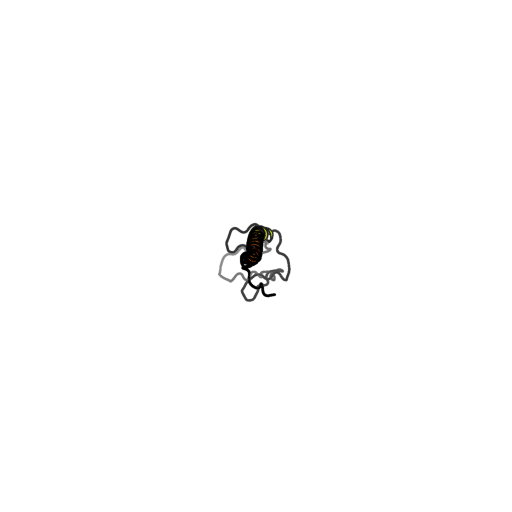YS A 1 94 ? -27.565 -1.943 39.659 1.00 60.41 94 LYS A O 1
ATOM 724 N N . THR A 1 95 ? -27.007 -0.094 38.518 1.00 58.03 95 THR A N 1
ATOM 725 C CA . THR A 1 95 ? -27.489 0.824 39.556 1.00 58.03 95 THR A CA 1
ATOM 726 C C . THR A 1 95 ? -29.011 0.837 39.625 1.00 58.03 95 THR A C 1
ATOM 728 O O . THR A 1 95 ? -29.545 0.842 40.723 1.00 58.03 95 THR A O 1
ATOM 731 N N . PHE A 1 96 ? -29.713 0.777 38.489 1.00 47.34 96 PHE A N 1
ATOM 732 C CA . PHE A 1 96 ? -31.181 0.789 38.452 1.00 47.34 96 PHE A CA 1
ATOM 733 C C . PHE A 1 96 ? -31.800 -0.385 39.233 1.00 47.34 96 PHE A C 1
ATOM 735 O O . PHE A 1 96 ? -32.671 -0.167 40.066 1.00 47.34 96 PHE A O 1
ATOM 742 N N . VAL A 1 97 ? -31.261 -1.603 39.089 1.00 53.59 97 VAL A N 1
ATOM 743 C CA . VAL A 1 97 ? -31.733 -2.773 39.865 1.00 53.59 97 VAL A CA 1
ATOM 744 C C . VAL A 1 97 ? -31.461 -2.672 41.372 1.00 53.59 97 VAL A C 1
ATOM 746 O O . VAL A 1 97 ? -32.070 -3.402 42.143 1.00 53.59 97 VAL A O 1
ATOM 749 N N . LEU A 1 98 ? -30.549 -1.796 41.812 1.00 50.78 98 LEU A N 1
ATOM 750 C CA . LEU A 1 98 ? -30.253 -1.592 43.235 1.00 50.78 98 LEU A CA 1
ATOM 751 C C . LEU A 1 98 ? -31.157 -0.537 43.895 1.00 50.78 98 LEU A C 1
ATOM 753 O O . LEU A 1 98 ? -31.175 -0.462 45.121 1.00 50.78 98 LEU A O 1
ATOM 757 N N . PHE A 1 99 ? -31.900 0.260 43.118 1.00 46.34 99 PHE A N 1
ATOM 758 C CA . PHE A 1 99 ? -32.793 1.305 43.637 1.00 46.34 99 PHE A CA 1
ATOM 759 C C . PHE A 1 99 ? -34.278 0.899 43.685 1.00 46.34 99 PHE A C 1
ATOM 761 O O . PHE A 1 99 ? -35.062 1.613 44.303 1.00 46.34 99 PHE A O 1
ATOM 768 N N . ASP A 1 100 ? -34.660 -0.256 43.128 1.00 42.97 100 ASP A N 1
ATOM 769 C CA . ASP A 1 100 ? -36.047 -0.761 43.158 1.00 42.97 100 ASP A CA 1
ATOM 770 C C . ASP A 1 100 ? -36.424 -1.509 44.455 1.00 42.97 100 ASP A C 1
ATOM 772 O O . ASP A 1 100 ? -37.561 -1.957 44.617 1.00 42.97 100 ASP A O 1
ATOM 776 N N . HIS A 1 101 ? -35.522 -1.604 45.437 1.00 47.38 101 HIS A N 1
ATOM 777 C CA . HIS A 1 101 ? -35.903 -1.988 46.798 1.00 47.38 101 HIS A CA 1
ATOM 778 C C . HIS A 1 101 ? -36.287 -0.744 47.607 1.00 47.38 101 HIS A C 1
ATOM 780 O O . HIS A 1 101 ? -35.481 -0.160 48.329 1.00 47.38 101 HIS A O 1
ATOM 786 N N . SER A 1 102 ? -37.557 -0.355 47.468 1.00 42.44 102 SER A N 1
ATOM 787 C CA . SER A 1 102 ? -38.287 0.474 48.433 1.00 42.44 102 SER A CA 1
ATOM 788 C C . SER A 1 102 ? -38.027 -0.015 49.875 1.00 42.44 102 SER A C 1
ATOM 790 O O . SER A 1 102 ? -38.278 -1.187 50.155 1.00 42.44 102 SER A O 1
ATOM 792 N N . PRO A 1 103 ? -37.576 0.841 50.815 1.00 46.94 103 PRO A N 1
ATOM 793 C CA . PRO A 1 103 ? -37.494 0.496 52.237 1.00 46.94 103 PRO A CA 1
ATOM 794 C C . PRO A 1 103 ? -38.830 0.668 52.986 1.00 46.94 103 PRO A C 1
ATOM 796 O O . PRO A 1 103 ? -38.855 0.608 54.213 1.00 46.94 103 PRO A O 1
ATOM 799 N N . PHE A 1 104 ? -39.947 0.885 52.289 1.00 44.81 104 PHE A N 1
ATOM 800 C CA . PHE A 1 104 ? -41.266 1.007 52.906 1.00 44.81 104 PHE A CA 1
ATOM 801 C C . PHE A 1 104 ? -42.080 -0.264 52.683 1.00 44.81 104 PHE A C 1
ATOM 803 O O . PHE A 1 104 ? -42.857 -0.327 51.744 1.00 44.81 104 PHE A O 1
ATOM 810 N N . ASP A 1 105 ? -41.866 -1.258 53.546 1.00 48.78 105 ASP A N 1
ATOM 811 C CA . ASP A 1 105 ? -42.882 -2.232 53.971 1.00 48.78 105 ASP A CA 1
ATOM 812 C C . ASP A 1 105 ? -42.390 -2.947 55.241 1.00 48.78 105 ASP A C 1
ATOM 814 O O . ASP A 1 105 ? -42.011 -4.115 55.253 1.00 48.78 105 ASP A O 1
ATOM 818 N N . ILE A 1 106 ? -42.373 -2.209 56.352 1.00 49.09 106 ILE A N 1
ATOM 819 C CA . ILE A 1 106 ? -42.471 -2.804 57.689 1.00 49.09 106 ILE A CA 1
ATOM 820 C C . ILE A 1 106 ? -43.713 -2.187 58.325 1.00 49.09 106 ILE A C 1
ATOM 822 O O . ILE A 1 106 ? -43.634 -1.273 59.145 1.00 49.09 106 ILE A O 1
ATOM 826 N N . GLN A 1 107 ? -44.886 -2.644 57.884 1.00 43.22 107 GLN A N 1
ATOM 827 C CA . GLN A 1 107 ? -46.087 -2.502 58.693 1.00 43.22 107 GLN A CA 1
ATOM 828 C C . GLN A 1 107 ? -46.166 -3.671 59.673 1.00 43.22 107 GLN A C 1
ATOM 830 O O . GLN A 1 107 ? -45.948 -4.832 59.338 1.00 43.22 107 GLN A O 1
ATOM 835 N N . GLN A 1 108 ? -46.408 -3.277 60.916 1.00 49.69 108 GLN A N 1
ATOM 836 C CA . GLN A 1 108 ? -46.568 -4.083 62.112 1.00 49.69 108 GLN A CA 1
ATOM 837 C C . GLN A 1 108 ? -47.570 -5.226 61.928 1.00 49.69 108 GLN A C 1
ATOM 839 O O . GLN A 1 108 ? -48.574 -5.029 61.255 1.00 49.69 108 GLN A O 1
ATOM 844 N N . LEU A 1 109 ? -47.343 -6.350 62.618 1.00 44.62 109 LEU A N 1
ATOM 845 C CA . LEU A 1 109 ? -48.345 -7.088 63.407 1.00 44.62 109 LEU A CA 1
ATOM 846 C C . LEU A 1 109 ? -47.705 -8.359 63.980 1.00 44.62 109 LEU A C 1
ATOM 848 O O . LEU A 1 109 ? -47.389 -9.290 63.246 1.00 44.62 109 LEU A O 1
ATOM 852 N N . ASN A 1 110 ? -47.466 -8.358 65.293 1.00 39.69 110 ASN A N 1
ATOM 853 C CA . ASN A 1 110 ? -47.993 -9.363 66.225 1.00 39.69 110 ASN A CA 1
ATOM 854 C C . ASN A 1 110 ? -47.469 -9.057 67.633 1.00 39.69 110 ASN A C 1
ATOM 856 O O . ASN A 1 110 ? -46.420 -9.522 68.069 1.00 39.69 110 ASN A O 1
ATOM 860 N N . TYR A 1 111 ? -48.246 -8.226 68.326 1.00 43.06 111 TYR A N 1
ATOM 861 C CA . TYR A 1 111 ? -48.519 -8.428 69.743 1.00 43.06 111 TYR A CA 1
ATOM 862 C C . TYR A 1 111 ? -49.381 -9.689 69.837 1.00 43.06 111 TYR A C 1
ATOM 864 O O . TYR A 1 111 ? -50.461 -9.651 69.268 1.00 43.06 111 TYR A O 1
ATOM 872 N N . GLU A 1 112 ? -48.943 -10.735 70.537 1.00 44.28 112 GLU A N 1
ATOM 873 C CA . GLU A 1 112 ? -49.781 -11.519 71.461 1.00 44.28 112 GLU A CA 1
ATOM 874 C C . GLU A 1 112 ? -48.867 -12.213 72.493 1.00 44.28 112 GLU A C 1
ATOM 876 O O . GLU A 1 112 ? -48.055 -13.060 72.136 1.00 44.28 112 GLU A O 1
ATOM 881 N N . GLN A 1 113 ? -49.009 -11.719 73.732 1.00 42.28 113 GLN A N 1
ATOM 882 C CA . GLN A 1 113 ? -48.812 -12.290 75.082 1.00 42.28 113 GLN A CA 1
ATOM 883 C C . GLN A 1 113 ? -47.630 -13.221 75.388 1.00 42.28 113 GLN A C 1
ATOM 885 O O . GLN A 1 113 ? -47.612 -14.379 74.925 1.00 42.28 113 GLN A O 1
#

Foldseek 3Di:
DDAPPQRHDDDPDDDDDDPPPPVDDDDDQQCDADPVGHTDNVPDDDPPQDDDDDPPGDHDPVNVCVVPVVVVVVVVVVVVVVVVVVVVVVVVVVVVVVPPPDPPDPDDDDDDD

Sequence (113 aa):
MSVDIFGRELRKNIHESSSCSSSRGPPGDGFKTTTDGQYEMENKRLCNVASSEGVNDAVSLGAMMTTINPELEKIEQAVSSLRDDFNIRRKHSKTFVLFDHSPFDIQQLNYEQ